Protein AF-A0A800GI50-F1 (afdb_monomer_lite)

Radius of gyration: 10.33 Å; chains: 1; bounding box: 21×20×25 Å

Structure (mmCIF, N/CA/C/O backbone):
data_AF-A0A800GI50-F1
#
_entry.id   AF-A0A800GI50-F1
#
loop_
_atom_site.group_PDB
_atom_site.id
_atom_site.type_symbol
_atom_site.label_atom_id
_atom_site.label_alt_id
_atom_site.label_comp_id
_atom_site.label_asym_id
_atom_site.label_entity_id
_atom_site.label_seq_id
_atom_site.pdbx_PDB_ins_code
_atom_site.Cartn_x
_atom_site.Cartn_y
_atom_site.Cartn_z
_atom_site.occupancy
_atom_site.B_iso_or_equiv
_atom_site.auth_seq_id
_atom_site.auth_comp_id
_atom_site.auth_asym_id
_atom_site.auth_atom_id
_atom_site.pdbx_PDB_model_num
ATOM 1 N N . ASN A 1 1 ? 9.328 5.746 2.445 1.00 67.62 1 ASN A N 1
ATOM 2 C CA . ASN A 1 1 ? 9.755 4.697 1.477 1.00 67.62 1 ASN A CA 1
ATOM 3 C C . ASN A 1 1 ? 8.662 3.654 1.150 1.00 67.62 1 ASN A C 1
ATOM 5 O O . ASN A 1 1 ? 8.988 2.609 0.604 1.00 67.62 1 ASN A O 1
ATOM 9 N N . GLY A 1 2 ? 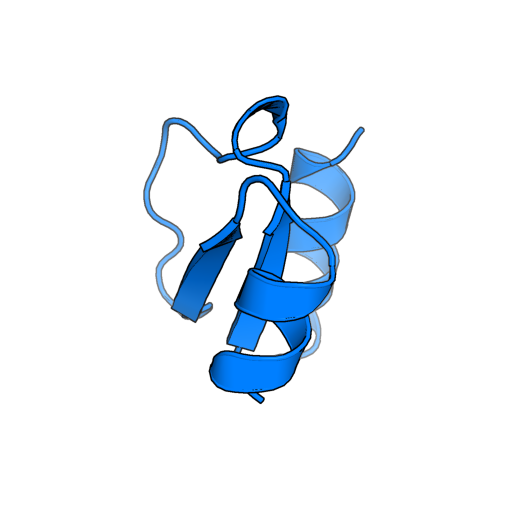7.361 3.939 1.338 1.00 82.56 2 GLY A N 1
ATOM 10 C CA . GLY A 1 2 ? 6.282 3.030 0.896 1.00 82.56 2 GLY A CA 1
ATOM 11 C C . GLY A 1 2 ? 6.210 2.843 -0.628 1.00 82.56 2 GLY A C 1
ATOM 12 O O . GLY A 1 2 ? 6.094 1.720 -1.103 1.00 82.56 2 GLY A O 1
ATOM 13 N N . PHE A 1 3 ? 6.391 3.921 -1.399 1.00 87.50 3 PHE A N 1
ATOM 14 C CA . PHE A 1 3 ? 6.343 3.875 -2.867 1.00 87.50 3 PHE A CA 1
ATOM 15 C C . PHE A 1 3 ? 7.425 2.982 -3.498 1.00 87.50 3 PHE A C 1
ATOM 17 O O . PHE A 1 3 ? 7.146 2.249 -4.441 1.00 87.50 3 PHE A O 1
ATOM 24 N N . ALA A 1 4 ? 8.653 2.993 -2.967 1.00 90.69 4 ALA A N 1
ATOM 25 C CA . ALA A 1 4 ? 9.731 2.137 -3.471 1.00 90.69 4 ALA A CA 1
ATOM 26 C C . ALA A 1 4 ? 9.378 0.642 -3.346 1.00 90.69 4 ALA A C 1
ATOM 28 O O . ALA A 1 4 ? 9.545 -0.104 -4.304 1.00 90.69 4 ALA A O 1
ATOM 29 N N . ARG A 1 5 ? 8.789 0.242 -2.209 1.00 93.25 5 ARG A N 1
ATOM 30 C CA . ARG A 1 5 ? 8.344 -1.140 -1.957 1.00 93.25 5 ARG A CA 1
ATOM 31 C C . ARG A 1 5 ? 7.226 -1.571 -2.905 1.00 93.25 5 ARG A C 1
ATOM 33 O O . ARG A 1 5 ? 7.210 -2.707 -3.356 1.00 93.25 5 ARG A O 1
ATOM 40 N N . LEU A 1 6 ? 6.308 -0.659 -3.226 1.00 92.94 6 LEU A N 1
ATOM 41 C CA . LEU A 1 6 ? 5.232 -0.923 -4.181 1.00 92.94 6 LEU A CA 1
ATOM 42 C C . LEU A 1 6 ? 5.780 -1.177 -5.595 1.00 92.94 6 LEU A C 1
ATOM 44 O O . LEU A 1 6 ? 5.369 -2.142 -6.231 1.00 92.94 6 LEU A O 1
ATOM 48 N N . ASN A 1 7 ? 6.744 -0.373 -6.059 1.00 91.69 7 ASN A N 1
ATOM 49 C CA . ASN A 1 7 ? 7.381 -0.588 -7.366 1.00 91.69 7 ASN A CA 1
ATOM 50 C C . ASN A 1 7 ? 8.134 -1.923 -7.436 1.00 91.69 7 ASN A C 1
ATOM 52 O O . ASN A 1 7 ? 8.123 -2.588 -8.467 1.00 91.69 7 ASN A O 1
ATOM 56 N N . GLU A 1 8 ? 8.813 -2.308 -6.357 1.00 93.88 8 GLU A N 1
ATOM 57 C CA . GLU A 1 8 ? 9.496 -3.600 -6.272 1.00 93.88 8 GLU A CA 1
ATOM 58 C C . GLU A 1 8 ? 8.488 -4.757 -6.310 1.00 93.88 8 GLU A C 1
ATOM 60 O O . GLU A 1 8 ? 8.625 -5.662 -7.130 1.0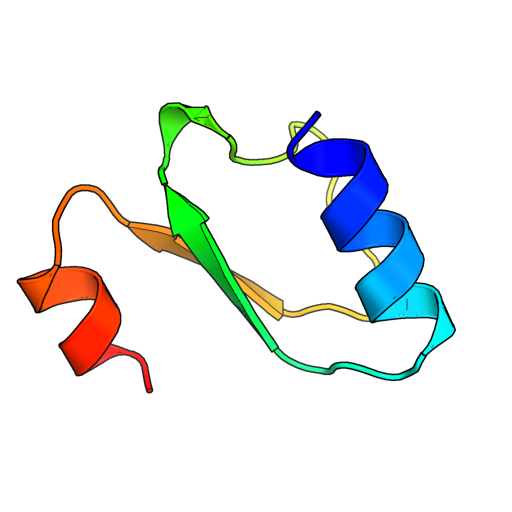0 93.88 8 GLU A O 1
ATOM 65 N N . ALA A 1 9 ? 7.408 -4.678 -5.528 1.00 93.50 9 ALA A N 1
ATOM 66 C CA . ALA A 1 9 ? 6.330 -5.663 -5.561 1.00 93.50 9 ALA A CA 1
ATOM 67 C C . ALA A 1 9 ? 5.699 -5.791 -6.963 1.00 93.50 9 ALA A C 1
ATOM 69 O O . ALA A 1 9 ? 5.473 -6.895 -7.451 1.00 93.50 9 ALA A O 1
ATOM 70 N N . GLU A 1 10 ? 5.467 -4.680 -7.662 1.00 92.38 10 GLU A N 1
ATOM 71 C CA . GLU A 1 10 ? 4.945 -4.722 -9.031 1.00 92.38 10 GLU A CA 1
ATOM 72 C C . GLU A 1 10 ? 5.899 -5.463 -9.988 1.00 92.38 10 GLU A C 1
ATOM 74 O O . GLU A 1 10 ? 5.465 -6.337 -10.738 1.00 92.38 10 GLU A O 1
ATOM 79 N N . LYS A 1 11 ? 7.212 -5.197 -9.907 1.00 93.19 11 LYS A N 1
ATOM 80 C CA . LYS A 1 11 ? 8.234 -5.884 -10.722 1.00 93.19 11 LYS A CA 1
ATOM 81 C C . LYS A 1 11 ? 8.306 -7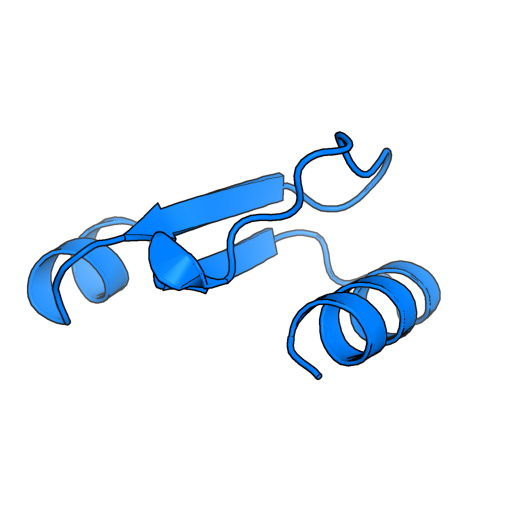.388 -10.462 1.00 93.19 11 LYS A C 1
ATOM 83 O O . LYS A 1 11 ? 8.600 -8.146 -11.380 1.00 93.19 11 LYS A O 1
ATOM 88 N N . HIS A 1 12 ? 8.036 -7.814 -9.231 1.00 94.62 12 HIS A N 1
ATOM 89 C CA . HIS A 1 12 ? 8.019 -9.225 -8.845 1.00 94.62 12 HIS A CA 1
ATOM 90 C C . HIS A 1 12 ? 6.658 -9.906 -9.062 1.00 94.62 12 HIS A C 1
ATOM 92 O O . HIS A 1 12 ? 6.477 -11.054 -8.665 1.00 94.62 12 HIS A O 1
ATOM 98 N N . GLY A 1 13 ? 5.702 -9.233 -9.712 1.00 93.62 13 GLY A N 1
ATOM 99 C CA . GLY A 1 13 ? 4.431 -9.838 -10.110 1.00 93.62 13 GLY A CA 1
ATOM 100 C C . GLY A 1 13 ? 3.407 -9.962 -8.982 1.00 93.62 13 GLY A C 1
ATOM 101 O O . GLY A 1 13 ? 2.449 -10.732 -9.101 1.00 93.62 13 GLY A O 1
ATOM 102 N N . PHE A 1 14 ? 3.569 -9.205 -7.894 1.00 94.88 14 PHE A N 1
ATOM 103 C CA . PHE A 1 14 ? 2.519 -9.096 -6.888 1.00 94.88 14 PHE A CA 1
ATOM 104 C C . PHE A 1 14 ? 1.280 -8.441 -7.507 1.00 94.88 14 PHE A C 1
ATOM 106 O O . PHE A 1 14 ? 1.375 -7.460 -8.241 1.00 94.88 14 PHE A O 1
ATOM 113 N N . LYS A 1 15 ? 0.100 -8.989 -7.199 1.00 93.81 15 LYS A N 1
ATOM 114 C CA . LYS A 1 15 ? -1.181 -8.549 -7.784 1.00 93.81 15 LYS A CA 1
ATOM 115 C C . LYS A 1 15 ? -1.979 -7.624 -6.870 1.00 93.81 15 LYS A C 1
ATOM 117 O O . LYS A 1 15 ? -2.804 -6.848 -7.350 1.00 93.81 15 LYS A O 1
ATOM 122 N N . GLN A 1 16 ? -1.738 -7.695 -5.562 1.00 94.19 16 GLN A N 1
ATOM 123 C CA . GLN A 1 16 ? -2.471 -6.943 -4.550 1.00 94.19 16 GLN A CA 1
ATOM 124 C C . GLN A 1 16 ? -1.528 -6.447 -3.451 1.00 94.19 16 GLN A C 1
ATOM 126 O O . GLN A 1 16 ? -0.621 -7.164 -3.036 1.00 94.19 16 GLN A O 1
ATOM 131 N N . ALA A 1 17 ? -1.770 -5.230 -2.968 1.00 94.75 17 ALA A N 1
ATOM 132 C CA . ALA A 1 17 ? -1.112 -4.662 -1.800 1.00 94.75 17 ALA A CA 1
ATOM 133 C C . ALA A 1 17 ? -2.124 -3.936 -0.911 1.00 94.75 17 ALA A C 1
ATOM 135 O O . ALA A 1 17 ? -2.949 -3.157 -1.392 1.00 94.75 17 ALA A O 1
ATOM 136 N N . VAL A 1 18 ? -2.017 -4.159 0.396 1.00 95.00 18 VAL A N 1
ATOM 137 C CA . VAL A 1 18 ? -2.765 -3.424 1.419 1.00 95.00 18 VAL A CA 1
ATOM 138 C C . VAL A 1 18 ? -1.796 -2.478 2.115 1.00 95.00 18 VAL A C 1
ATOM 140 O O . VAL A 1 18 ? -0.736 -2.905 2.572 1.00 95.00 18 VAL A O 1
ATOM 143 N N . ILE A 1 19 ? -2.120 -1.186 2.161 1.00 94.06 19 ILE A N 1
ATOM 144 C CA . ILE A 1 19 ? -1.221 -0.155 2.698 1.00 94.06 19 ILE A CA 1
ATOM 145 C C . ILE A 1 19 ? -1.971 0.860 3.565 1.00 94.06 19 ILE A C 1
ATOM 147 O O . ILE A 1 19 ? -3.157 1.094 3.341 1.00 94.06 19 ILE A O 1
ATOM 151 N N . PRO A 1 20 ? -1.299 1.543 4.507 1.00 94.94 20 PRO A N 1
ATOM 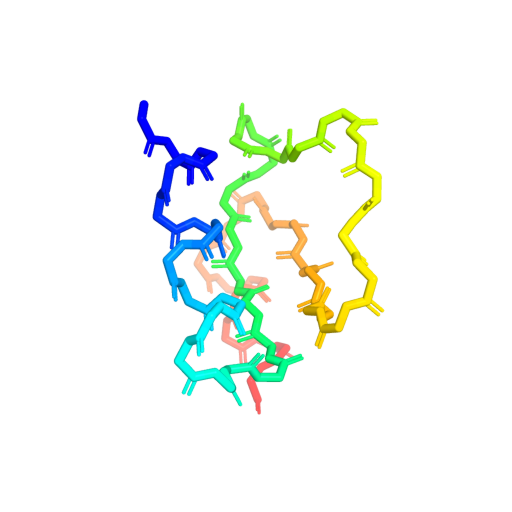152 C CA . PRO A 1 20 ? -1.900 2.669 5.215 1.00 94.94 20 PRO A CA 1
ATOM 153 C C . PRO A 1 20 ? -2.284 3.801 4.254 1.00 94.94 20 PRO A C 1
ATOM 155 O O . PRO A 1 20 ? -1.506 4.121 3.351 1.00 94.94 20 PRO A O 1
ATOM 158 N N . LYS A 1 21 ? -3.413 4.486 4.490 1.00 93.62 21 LYS A N 1
ATOM 159 C CA . LYS A 1 21 ? -3.836 5.658 3.689 1.00 93.62 21 LYS A CA 1
ATOM 160 C C . LYS A 1 21 ? -2.757 6.740 3.575 1.00 93.62 21 LYS A C 1
ATOM 162 O O . LYS A 1 21 ? -2.577 7.299 2.500 1.00 93.62 21 LYS A O 1
ATOM 167 N N . ALA A 1 22 ? -1.982 6.975 4.636 1.00 92.38 22 ALA A N 1
ATOM 168 C CA . ALA A 1 22 ? -0.874 7.939 4.629 1.00 92.38 22 ALA A CA 1
ATOM 169 C C . ALA A 1 22 ? 0.249 7.592 3.628 1.00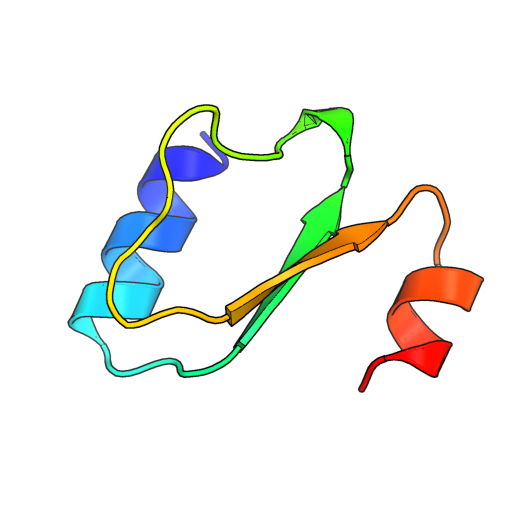 92.38 22 ALA A C 1
ATOM 171 O O . ALA A 1 22 ? 0.998 8.470 3.208 1.00 92.38 22 ALA A O 1
ATOM 172 N N . ASN A 1 23 ? 0.354 6.322 3.228 1.00 92.44 23 ASN A N 1
ATOM 173 C CA . ASN A 1 23 ? 1.353 5.822 2.285 1.00 92.44 23 ASN A CA 1
ATOM 174 C C . ASN A 1 23 ? 0.773 5.551 0.891 1.00 92.44 23 ASN A C 1
ATOM 176 O O . ASN A 1 23 ? 1.484 5.011 0.040 1.00 92.44 23 ASN A O 1
ATOM 180 N N . ALA A 1 24 ? -0.500 5.889 0.660 1.00 90.81 24 ALA A N 1
ATOM 181 C CA . ALA A 1 24 ? -1.142 5.679 -0.625 1.00 90.81 24 ALA A CA 1
ATOM 182 C C . ALA A 1 24 ? -0.400 6.441 -1.735 1.00 90.81 24 ALA A C 1
ATOM 184 O O . ALA A 1 24 ? -0.094 7.627 -1.573 1.00 90.81 24 ALA A O 1
ATOM 185 N N . PRO A 1 25 ? -0.078 5.785 -2.863 1.00 89.38 25 PRO A N 1
ATOM 186 C CA . PRO A 1 25 ? 0.574 6.469 -3.962 1.00 89.38 25 PRO A CA 1
ATOM 187 C C . PRO A 1 25 ? -0.395 7.468 -4.595 1.00 89.38 25 PRO A C 1
ATOM 189 O O . PRO A 1 25 ? -1.582 7.195 -4.766 1.00 89.38 25 PRO A O 1
ATOM 192 N N . LYS A 1 26 ? 0.127 8.635 -4.974 1.00 87.62 26 LYS A N 1
ATOM 193 C CA . LYS A 1 26 ? -0.650 9.651 -5.701 1.00 87.62 26 LYS A CA 1
ATOM 194 C C . LYS A 1 26 ? -0.923 9.235 -7.148 1.00 87.62 26 LYS A C 1
ATOM 196 O O . LYS A 1 26 ? -1.886 9.690 -7.755 1.00 87.62 26 LYS A O 1
ATOM 201 N N . THR A 1 27 ? -0.068 8.380 -7.699 1.00 85.50 27 THR A N 1
ATOM 202 C CA . TH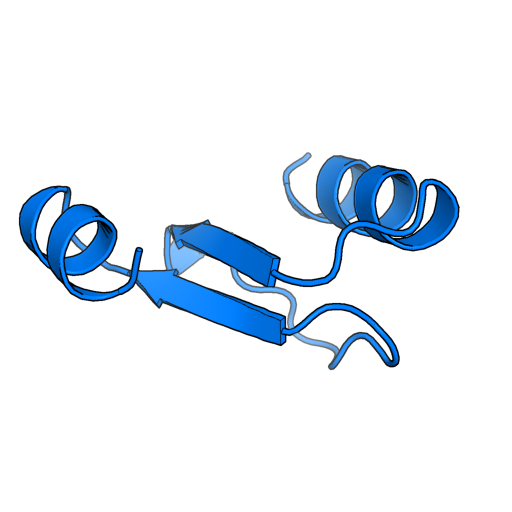R A 1 27 ? -0.186 7.822 -9.044 1.00 85.50 27 THR A CA 1
ATOM 203 C C . THR A 1 27 ? -0.729 6.401 -8.980 1.00 85.50 27 THR A C 1
ATOM 205 O O . THR A 1 27 ? -0.351 5.606 -8.118 1.00 85.50 27 THR A O 1
ATOM 208 N N . LYS A 1 28 ? -1.625 6.067 -9.912 1.00 81.06 28 LYS A N 1
ATOM 209 C CA . LYS A 1 28 ? -2.106 4.692 -10.068 1.00 81.06 28 LYS A CA 1
ATOM 210 C C . LYS A 1 28 ? -0.970 3.817 -10.598 1.00 81.06 28 LYS A C 1
ATOM 212 O O . LYS A 1 28 ? -0.293 4.212 -11.546 1.00 81.06 28 LYS A O 1
ATOM 217 N N . MET A 1 29 ? -0.791 2.637 -10.011 1.00 84.50 29 MET A N 1
ATOM 218 C CA . MET A 1 29 ? 0.110 1.614 -10.549 1.00 84.50 29 MET A CA 1
ATOM 219 C C . MET A 1 29 ? -0.670 0.692 -11.491 1.00 84.50 29 MET A C 1
ATOM 221 O O . MET A 1 29 ? -1.868 0.487 -11.295 1.00 84.50 29 MET A O 1
ATOM 225 N N . LYS A 1 30 ? -0.027 0.201 -12.556 1.00 82.50 30 LYS A N 1
ATOM 226 C CA . LYS A 1 30 ? -0.728 -0.461 -13.671 1.00 82.50 30 LYS A CA 1
ATOM 227 C C . LYS A 1 30 ? -1.157 -1.884 -13.331 1.00 82.50 30 LYS A C 1
ATOM 229 O O . LYS A 1 30 ? -2.248 -2.287 -13.719 1.00 82.50 30 LYS A O 1
ATOM 234 N N . SER A 1 31 ? -0.297 -2.630 -12.644 1.00 89.06 31 SER A N 1
ATOM 235 C CA . SER A 1 31 ? -0.464 -4.073 -12.414 1.00 89.06 31 SER A CA 1
ATOM 236 C C . SER A 1 31 ? -0.666 -4.469 -10.951 1.00 89.06 31 SER A C 1
ATOM 238 O O . SER A 1 31 ? -0.902 -5.641 -10.669 1.00 89.06 31 SER A O 1
ATOM 240 N N . LEU A 1 32 ? -0.657 -3.503 -10.027 1.00 92.62 32 LEU A N 1
ATOM 241 C CA . LEU A 1 32 ? -0.872 -3.748 -8.603 1.00 92.62 32 LEU A CA 1
ATOM 242 C C . LEU A 1 32 ? -2.202 -3.144 -8.138 1.00 92.62 32 LEU A C 1
ATOM 244 O O . LEU A 1 32 ? -2.388 -1.926 -8.171 1.00 92.62 32 LEU A O 1
ATOM 248 N N . LYS A 1 33 ? -3.120 -3.983 -7.645 1.00 92.88 33 LYS A N 1
ATOM 249 C CA . LYS A 1 33 ? -4.335 -3.527 -6.959 1.00 92.88 33 LYS A CA 1
ATOM 250 C C . LYS A 1 33 ? -3.965 -3.042 -5.561 1.00 92.88 33 LYS A C 1
ATOM 252 O O . LYS A 1 33 ? -3.526 -3.827 -4.724 1.00 92.88 33 LYS A O 1
ATOM 257 N N . ILE A 1 34 ? -4.154 -1.755 -5.303 1.00 93.00 34 ILE A N 1
ATOM 258 C CA . ILE A 1 34 ? -3.797 -1.141 -4.023 1.00 93.00 34 ILE A CA 1
ATOM 259 C C . ILE A 1 34 ? -5.062 -0.851 -3.223 1.00 93.00 34 ILE A C 1
ATOM 261 O O . ILE A 1 34 ? -5.925 -0.102 -3.679 1.00 93.00 34 ILE A O 1
ATOM 265 N N . THR A 1 35 ? -5.131 -1.395 -2.010 1.00 95.19 35 THR A N 1
ATOM 266 C CA . THR A 1 35 ? -6.194 -1.114 -1.042 1.00 95.19 35 THR A CA 1
ATOM 267 C C . THR A 1 35 ? -5.616 -0.301 0.110 1.00 95.19 35 THR A C 1
ATOM 269 O O . THR A 1 35 ? -4.751 -0.773 0.849 1.00 95.19 35 THR A O 1
ATOM 272 N N . ALA A 1 36 ? -6.067 0.945 0.246 1.00 95.06 36 ALA A N 1
ATOM 273 C CA . ALA A 1 36 ? -5.601 1.851 1.287 1.00 95.06 36 ALA A CA 1
ATOM 274 C C . ALA A 1 36 ? -6.523 1.793 2.513 1.00 95.06 36 ALA A C 1
ATOM 276 O O . ALA A 1 36 ? -7.712 2.089 2.405 1.00 95.06 36 ALA A O 1
ATOM 277 N N . VAL A 1 37 ? -5.968 1.460 3.675 1.00 96.75 37 VAL A N 1
ATOM 278 C CA . VAL A 1 37 ? -6.712 1.240 4.924 1.00 96.75 37 VAL A CA 1
ATOM 279 C C . VAL A 1 37 ? -6.255 2.188 6.031 1.00 96.75 37 VAL A C 1
ATOM 281 O O . VAL A 1 37 ? -5.136 2.708 6.015 1.00 96.75 37 VAL A O 1
ATOM 284 N N . SER A 1 38 ? -7.140 2.451 6.985 1.00 97.19 38 SER A N 1
ATOM 285 C CA . SER A 1 38 ? -6.878 3.261 8.178 1.00 97.19 38 SER A CA 1
ATOM 286 C C . SER A 1 38 ? -6.615 2.419 9.424 1.00 97.19 38 SER A C 1
ATOM 288 O O . SER A 1 38 ? -5.988 2.916 10.355 1.00 97.19 38 SER A O 1
ATOM 290 N N . THR A 1 39 ? -7.082 1.168 9.456 1.00 97.12 39 THR A N 1
ATOM 291 C CA . THR A 1 39 ? -7.013 0.295 10.635 1.00 97.12 39 THR A CA 1
ATOM 292 C C . THR A 1 39 ? -6.585 -1.122 10.264 1.00 97.12 39 THR A C 1
ATOM 294 O O . THR A 1 39 ? -6.636 -1.529 9.103 1.00 97.12 39 THR A O 1
ATOM 297 N N . VAL A 1 40 ? -6.167 -1.892 11.270 1.00 96.50 40 VAL A N 1
ATOM 298 C CA . VAL A 1 40 ? -5.812 -3.307 11.096 1.00 96.50 40 VAL A CA 1
ATOM 299 C C . VAL A 1 40 ? -7.050 -4.135 10.736 1.00 96.50 40 VAL A C 1
ATOM 301 O O . VAL A 1 40 ? -6.973 -5.026 9.897 1.00 96.50 40 VAL A O 1
ATOM 304 N N . GLN A 1 41 ? -8.207 -3.804 11.308 1.00 97.94 41 GLN A N 1
ATOM 305 C CA . GLN A 1 41 ? -9.487 -4.449 11.026 1.00 97.94 41 GLN A CA 1
ATOM 306 C C . GLN A 1 41 ? -9.882 -4.292 9.553 1.00 97.94 41 GLN A C 1
ATOM 308 O O . GLN A 1 41 ? -10.263 -5.268 8.916 1.00 97.94 41 GLN A O 1
ATOM 313 N N . GLU A 1 42 ? -9.724 -3.090 8.988 1.00 97.38 42 GLU A N 1
ATOM 314 C CA . GLU A 1 42 ? -9.928 -2.866 7.552 1.00 97.38 42 GLU A CA 1
ATOM 315 C C . GLU A 1 42 ? -8.955 -3.695 6.703 1.00 97.38 42 GLU A C 1
ATOM 317 O O . GLU A 1 42 ? -9.350 -4.207 5.661 1.00 97.38 42 GLU A O 1
ATOM 322 N N . ALA A 1 43 ? -7.700 -3.854 7.142 1.00 96.19 43 ALA A N 1
ATOM 323 C CA . ALA A 1 43 ? -6.715 -4.669 6.431 1.00 96.19 43 ALA A CA 1
ATOM 324 C C . ALA A 1 43 ? -7.120 -6.149 6.379 1.00 96.19 43 ALA A C 1
ATOM 326 O O . ALA A 1 43 ? -7.011 -6.772 5.330 1.00 96.19 43 ALA A O 1
ATOM 327 N N . LEU A 1 44 ? -7.610 -6.695 7.493 1.00 96.50 44 LEU A N 1
ATOM 328 C CA . LEU A 1 44 ? -8.089 -8.077 7.582 1.00 96.50 44 LEU A CA 1
ATOM 329 C C . LEU A 1 44 ? -9.331 -8.324 6.718 1.00 96.50 44 LEU A C 1
ATOM 331 O O . LEU A 1 44 ? -9.473 -9.406 6.165 1.00 96.50 44 LEU A O 1
ATOM 335 N N . ALA A 1 45 ? -10.208 -7.330 6.573 1.00 96.06 45 ALA A N 1
ATOM 336 C CA . ALA A 1 45 ? -11.451 -7.462 5.813 1.00 96.06 45 ALA A CA 1
ATOM 337 C C . ALA A 1 45 ? -11.263 -7.514 4.281 1.00 96.06 45 ALA A C 1
ATOM 339 O O . ALA A 1 45 ? -12.224 -7.779 3.562 1.00 96.06 45 ALA A O 1
ATOM 340 N N . VAL A 1 46 ? -10.064 -7.210 3.771 1.00 92.75 46 VAL A N 1
ATOM 341 C CA . VAL A 1 46 ? -9.779 -7.094 2.325 1.00 92.75 46 VAL A CA 1
ATOM 342 C C . VAL A 1 46 ? -8.777 -8.134 1.806 1.00 92.75 46 VAL A C 1
ATOM 344 O O . VAL A 1 46 ? -8.385 -8.060 0.634 1.00 92.75 46 VAL A O 1
ATOM 347 N N . LEU A 1 47 ? -8.334 -9.046 2.677 1.00 85.50 47 LEU A N 1
ATOM 348 C CA . LEU A 1 47 ? -7.526 -10.226 2.348 1.00 85.50 47 LEU A CA 1
ATOM 349 C C . LEU A 1 47 ? -8.436 -11.390 1.948 1.00 85.50 47 LEU A C 1
ATOM 351 O O . LEU A 1 47 ? -8.039 -12.106 1.005 1.00 85.50 47 LEU A O 1
#

Secondary structure (DSSP, 8-state):
-HHHHHHHHHHTT--EEEEEGGG--SSPPSS-EEEEESSHHHHHTT-

Foldseek 3Di:
DLVVVVVVCVVVQNQEDEEAPVSDDPDDDDRYHYHHDPDPVSVVVVD

pLDDT: mean 91.84, std 5.45, range [67.62, 97.94]

Sequence (47 aa):
NGFARLNEAEKHGFKQAVIPKANAPKTKMKSLKITAVSTVQEALAVL